Protein AF-A0A7C5KX24-F1 (afdb_monomer_lite)

Structure (mmCIF, N/CA/C/O backbone):
data_AF-A0A7C5KX24-F1
#
_entry.id   AF-A0A7C5KX24-F1
#
loop_
_atom_site.group_PDB
_atom_site.id
_atom_site.type_symbol
_atom_site.label_atom_id
_atom_site.label_alt_id
_atom_site.label_comp_id
_atom_site.label_asym_id
_atom_site.label_entity_id
_atom_site.label_seq_id
_atom_site.pdbx_PDB_ins_code
_atom_site.Cartn_x
_atom_site.Cartn_y
_atom_site.Cartn_z
_atom_site.occupancy
_atom_site.B_iso_or_equiv
_atom_site.auth_seq_id
_atom_site.auth_comp_id
_atom_site.auth_asym_id
_atom_site.auth_atom_id
_atom_site.pdbx_PDB_model_num
ATOM 1 N N . MET A 1 1 ? -49.331 43.066 -35.212 1.00 36.34 1 MET A N 1
ATOM 2 C CA . MET A 1 1 ? -49.866 41.913 -35.988 1.00 36.34 1 MET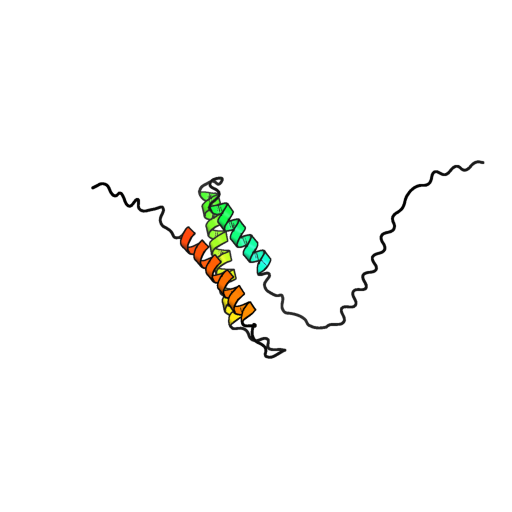 A CA 1
ATOM 3 C C . MET A 1 1 ? -48.668 41.055 -36.396 1.00 36.34 1 MET A C 1
ATOM 5 O O . MET A 1 1 ? -47.734 41.655 -36.886 1.00 36.34 1 MET A O 1
ATOM 9 N N . LYS A 1 2 ? -48.515 39.739 -36.209 1.00 38.88 2 LYS A N 1
ATOM 10 C CA . LYS A 1 2 ? -49.283 38.615 -35.643 1.00 38.88 2 LYS A CA 1
ATOM 11 C C . LYS A 1 2 ? -48.270 37.678 -34.944 1.00 38.88 2 LYS A C 1
ATOM 13 O O . LYS A 1 2 ? -47.120 37.598 -35.355 1.00 38.88 2 LYS A O 1
ATOM 18 N N . LYS A 1 3 ? -48.732 36.976 -33.907 1.00 41.97 3 LYS A N 1
ATOM 19 C CA . LYS A 1 3 ? -48.036 35.903 -33.174 1.00 41.97 3 LYS A CA 1
ATOM 20 C C . LYS A 1 3 ? -47.872 34.651 -34.051 1.00 41.97 3 LYS A C 1
ATOM 22 O O . LYS A 1 3 ? -48.775 34.374 -34.834 1.00 41.97 3 LYS A O 1
ATOM 27 N N . SER A 1 4 ? -46.849 33.829 -33.798 1.00 42.84 4 SER A N 1
ATOM 28 C CA . SER A 1 4 ? -47.039 32.370 -33.754 1.00 42.84 4 SER A CA 1
ATOM 29 C C . SER A 1 4 ? -45.912 31.662 -32.997 1.00 42.84 4 SER A C 1
ATOM 31 O O . SER A 1 4 ? -44.734 31.902 -33.235 1.00 42.84 4 SER A O 1
ATOM 33 N N . TYR A 1 5 ? -46.322 30.806 -32.065 1.00 49.34 5 TYR A N 1
ATOM 34 C CA . TYR A 1 5 ? -45.512 30.021 -31.140 1.00 49.34 5 TYR A CA 1
ATOM 35 C C . TYR A 1 5 ? -45.365 28.597 -31.687 1.00 49.34 5 TYR A C 1
ATOM 37 O O . TYR A 1 5 ? -46.343 28.039 -32.188 1.00 49.34 5 TYR A O 1
ATOM 45 N N . LYS A 1 6 ? -44.215 27.950 -31.474 1.00 49.16 6 LYS A N 1
ATOM 46 C CA . LYS A 1 6 ? -44.158 26.485 -31.392 1.00 49.16 6 LYS A CA 1
ATOM 47 C C . LYS A 1 6 ? -43.533 26.050 -30.069 1.00 49.16 6 LYS A C 1
ATOM 49 O O . LYS A 1 6 ? -42.458 26.492 -29.687 1.00 49.16 6 LYS A O 1
ATOM 54 N N . LYS A 1 7 ? -44.331 25.239 -29.373 1.00 45.28 7 LYS A N 1
ATOM 55 C CA . LYS A 1 7 ? -44.113 24.539 -28.106 1.00 45.28 7 LYS A CA 1
ATOM 56 C C . LYS A 1 7 ? -43.209 23.313 -28.300 1.00 45.28 7 LYS A C 1
ATOM 58 O O . LYS A 1 7 ? -43.093 22.838 -29.425 1.00 45.28 7 LYS A O 1
ATOM 63 N N . GLN A 1 8 ? -42.822 22.746 -27.149 1.00 50.38 8 GLN A N 1
ATOM 64 C CA . GLN A 1 8 ? -42.275 21.405 -26.849 1.00 50.38 8 GLN A CA 1
ATOM 65 C C . GLN A 1 8 ? -40.775 21.462 -26.508 1.00 50.38 8 GLN A C 1
ATOM 67 O O . GLN A 1 8 ? -40.016 22.069 -27.242 1.00 50.38 8 GLN A O 1
ATOM 72 N N . LEU A 1 9 ? -40.268 20.901 -25.408 1.00 43.81 9 LEU A N 1
ATOM 73 C CA . LEU A 1 9 ? -40.827 19.974 -24.422 1.00 43.81 9 LEU A CA 1
ATOM 74 C C . LEU A 1 9 ? -39.985 20.058 -23.123 1.00 43.81 9 LEU A C 1
ATOM 76 O O . LEU A 1 9 ? -38.839 20.494 -23.152 1.00 43.81 9 LEU A O 1
ATOM 80 N N . LEU A 1 10 ? -40.592 19.630 -22.015 1.00 47.38 10 LEU A N 1
ATOM 81 C CA . LEU A 1 10 ? -40.065 19.384 -20.664 1.00 47.38 10 LEU A CA 1
ATOM 82 C C . LEU A 1 10 ? -38.597 18.892 -20.613 1.00 47.38 10 LEU A C 1
ATOM 84 O O . LEU A 1 10 ? -38.188 18.066 -21.418 1.00 47.38 10 LEU A O 1
ATOM 88 N N . SER A 1 11 ? -37.771 19.273 -19.634 1.00 47.28 11 SER A N 1
ATOM 89 C CA . SER A 1 11 ? -37.937 18.828 -18.243 1.00 47.28 11 SER A CA 1
ATOM 90 C C . SER A 1 11 ? -37.249 19.756 -17.242 1.00 47.28 11 SER A C 1
ATOM 92 O O . SER A 1 11 ? -36.044 19.985 -17.302 1.00 47.28 11 SER A O 1
ATOM 94 N N . ALA A 1 12 ? -38.036 20.241 -16.284 1.00 48.31 12 ALA A N 1
ATOM 95 C CA . ALA A 1 12 ? -37.546 20.740 -15.014 1.00 48.31 12 ALA A CA 1
ATOM 96 C C . ALA A 1 12 ? -37.096 19.538 -14.173 1.00 48.31 12 ALA A C 1
ATOM 98 O O . ALA A 1 12 ? -37.924 18.703 -13.812 1.00 48.31 12 ALA A O 1
ATOM 99 N N . LEU A 1 13 ? -35.805 19.454 -13.857 1.00 41.78 13 LEU A N 1
ATOM 100 C CA . LEU A 1 13 ? -35.331 18.608 -12.769 1.00 41.78 13 LEU A CA 1
ATOM 101 C C . LEU A 1 13 ? -35.080 19.513 -11.563 1.00 41.78 13 LEU A C 1
ATOM 103 O O . LEU A 1 13 ? -34.029 20.131 -11.415 1.00 41.78 13 LEU A O 1
ATOM 107 N N . VAL A 1 14 ? -36.111 19.623 -10.733 1.00 52.75 14 VAL A N 1
ATOM 108 C CA . VAL A 1 14 ? -35.993 20.071 -9.351 1.00 52.75 14 VAL A CA 1
ATOM 109 C C . VAL A 1 14 ? -35.250 18.969 -8.602 1.00 52.75 14 VAL A C 1
ATOM 111 O O . VAL A 1 14 ? -35.772 17.869 -8.450 1.00 52.75 14 VAL A O 1
ATOM 114 N N . LEU A 1 15 ? -34.047 19.262 -8.120 1.00 45.88 15 LEU A N 1
ATOM 115 C CA . LEU A 1 15 ? -33.481 18.560 -6.974 1.00 45.88 15 LEU A CA 1
ATOM 116 C C . LEU A 1 15 ? -33.088 19.601 -5.937 1.00 45.88 15 LEU A C 1
ATOM 118 O O . LEU A 1 15 ? -31.961 20.079 -5.851 1.00 45.88 15 LEU A O 1
ATOM 122 N N . SER A 1 16 ? -34.103 19.951 -5.156 1.00 47.53 16 SER A N 1
ATOM 123 C CA . SER A 1 16 ? -33.970 20.401 -3.785 1.00 47.53 16 SER A CA 1
ATOM 124 C C . SER A 1 16 ? -33.062 19.424 -3.034 1.00 47.53 16 SER A C 1
ATOM 126 O O . SER A 1 16 ? -33.474 18.321 -2.689 1.00 47.53 16 SER A O 1
ATOM 128 N N . GLY A 1 17 ? -31.819 19.826 -2.803 1.00 41.56 17 GLY A N 1
ATOM 129 C CA . GLY A 1 17 ? -30.909 19.187 -1.863 1.00 41.56 17 GLY A CA 1
ATOM 130 C C . GLY A 1 17 ? -30.625 20.168 -0.742 1.00 41.56 17 GLY A C 1
ATOM 131 O O . GLY A 1 17 ? -29.660 20.921 -0.800 1.00 41.56 17 GLY A O 1
ATOM 132 N N . VAL A 1 18 ? -31.510 20.202 0.250 1.00 48.00 18 VAL A N 1
ATOM 133 C CA . VAL A 1 18 ? -31.279 20.883 1.523 1.00 48.00 18 VAL A CA 1
ATOM 134 C C . VAL A 1 18 ? -30.097 20.187 2.201 1.00 48.00 18 VAL A C 1
ATOM 136 O O . VAL A 1 18 ? -30.249 19.102 2.753 1.00 48.00 18 VAL A O 1
ATOM 139 N N . ILE A 1 19 ? -28.910 20.788 2.139 1.00 48.56 19 ILE A N 1
ATOM 140 C CA . ILE A 1 19 ? -27.762 20.368 2.949 1.00 48.56 19 ILE A CA 1
ATOM 141 C C . ILE A 1 19 ? -27.848 21.147 4.263 1.00 48.56 19 ILE A C 1
ATOM 143 O O . ILE A 1 19 ? -27.184 22.163 4.449 1.00 48.56 19 ILE A O 1
ATOM 147 N N . ILE A 1 20 ? -28.706 20.690 5.177 1.00 48.81 20 ILE A N 1
ATOM 148 C CA . ILE A 1 20 ? -28.553 21.024 6.596 1.00 48.81 20 ILE A CA 1
ATOM 149 C C . ILE A 1 20 ? -27.585 19.983 7.154 1.00 48.81 20 ILE A C 1
ATOM 151 O O . ILE A 1 20 ? -27.991 18.933 7.638 1.00 48.81 20 ILE A O 1
ATOM 155 N N . PHE A 1 21 ? -26.287 20.262 7.045 1.00 44.00 21 PHE A N 1
ATOM 156 C CA . PHE A 1 21 ? -25.282 19.615 7.884 1.00 44.00 21 PHE A CA 1
ATOM 157 C C . PHE A 1 21 ? -25.075 20.493 9.118 1.00 44.00 21 PHE A C 1
ATOM 159 O O . PHE A 1 21 ? -24.115 21.248 9.237 1.00 44.00 21 PHE A O 1
ATOM 166 N N . SER A 1 22 ? -26.031 20.420 10.043 1.00 47.38 22 SER A N 1
ATOM 167 C CA . SER A 1 22 ? -25.790 20.768 11.439 1.00 47.38 22 SER A CA 1
ATOM 168 C C . SER A 1 22 ? -25.053 19.595 12.078 1.00 47.38 22 SER A C 1
ATOM 170 O O . SER A 1 22 ? -25.662 18.606 12.479 1.00 47.38 22 SER A O 1
ATOM 172 N N . GLY A 1 23 ? -23.730 19.692 12.112 1.00 38.69 23 GLY A N 1
ATOM 173 C CA . GLY A 1 23 ? -22.859 18.684 12.696 1.00 38.69 23 GLY A CA 1
ATOM 174 C C . GLY A 1 23 ? -21.428 19.184 12.693 1.00 38.69 23 GLY A C 1
ATOM 175 O O . GLY A 1 23 ? -20.631 18.786 11.852 1.00 38.69 23 GLY A O 1
ATOM 176 N N . ASN A 1 24 ? -21.128 20.100 13.615 1.00 42.69 24 ASN A N 1
ATOM 177 C CA . ASN A 1 24 ? -19.767 20.504 13.945 1.00 42.69 24 ASN A CA 1
ATOM 178 C C . ASN A 1 24 ? -19.012 19.296 14.512 1.00 42.69 24 ASN A C 1
ATOM 180 O O . ASN A 1 24 ? -18.965 19.085 15.718 1.00 42.69 24 ASN A O 1
ATOM 184 N N . GLY A 1 25 ? -18.415 18.517 13.624 1.00 35.28 25 GLY A N 1
ATOM 185 C CA . GLY A 1 25 ? -17.302 17.639 13.921 1.00 35.28 25 GLY A CA 1
ATOM 186 C C . GLY A 1 25 ? -16.274 17.905 12.844 1.00 35.28 25 GLY A C 1
ATOM 187 O O . GLY A 1 25 ? -16.438 17.457 11.713 1.00 35.28 25 GLY A O 1
ATOM 188 N N . PHE A 1 26 ? -15.240 18.683 13.161 1.00 36.62 26 PHE A N 1
ATOM 189 C CA . PHE A 1 26 ? -14.039 18.728 12.337 1.00 36.62 26 PHE A CA 1
ATOM 190 C C . PHE A 1 26 ? -13.401 17.338 12.406 1.00 36.62 26 PHE A C 1
ATOM 192 O O . PHE A 1 26 ? -12.531 17.082 13.232 1.00 36.62 26 PHE A O 1
ATOM 199 N N . ALA A 1 27 ? -13.892 16.413 11.579 1.00 42.25 27 ALA A N 1
ATOM 200 C CA . ALA A 1 27 ? -13.226 15.154 11.333 1.00 42.25 27 ALA A CA 1
ATOM 201 C C . ALA A 1 27 ? -11.854 15.504 10.756 1.00 42.25 27 ALA A C 1
ATOM 203 O O . ALA A 1 27 ? -11.758 16.213 9.748 1.00 42.25 27 ALA A O 1
ATOM 204 N N . ALA A 1 28 ? -10.792 15.059 11.428 1.00 49.09 28 ALA A N 1
ATOM 205 C CA . ALA A 1 28 ? -9.447 15.112 10.875 1.00 49.09 28 ALA A CA 1
ATOM 206 C C . ALA A 1 28 ? -9.497 14.576 9.433 1.00 49.09 28 ALA A C 1
ATOM 208 O O . ALA A 1 28 ? -10.239 13.621 9.190 1.00 49.09 28 ALA A O 1
ATOM 209 N N . PRO A 1 29 ? -8.770 15.174 8.468 1.00 51.56 29 PRO A N 1
ATOM 210 C CA . PRO A 1 29 ? -8.813 14.717 7.087 1.00 51.56 29 PRO A CA 1
ATOM 211 C C . PRO A 1 29 ? -8.403 13.245 7.060 1.00 51.56 29 PRO A C 1
ATOM 213 O O . PRO A 1 29 ? -7.230 12.913 7.232 1.00 51.56 29 PRO A O 1
ATOM 216 N N . SER A 1 30 ? -9.387 12.357 6.908 1.00 63.12 30 SER A N 1
ATOM 217 C CA . SER A 1 30 ? -9.156 10.924 6.847 1.00 63.12 30 SER A CA 1
ATOM 218 C C . SER A 1 30 ? -8.217 10.683 5.676 1.00 63.12 30 SER A C 1
ATOM 220 O O . SER A 1 30 ? -8.512 11.116 4.558 1.00 63.12 30 SER A O 1
ATOM 222 N N . PHE A 1 31 ? -7.079 10.035 5.926 1.00 69.25 31 PHE A N 1
ATOM 223 C CA . PHE A 1 31 ? -6.148 9.665 4.868 1.00 69.25 31 PHE A CA 1
ATOM 224 C C . PHE A 1 31 ? -6.927 8.999 3.715 1.00 69.25 31 PHE A C 1
ATOM 226 O O . PHE A 1 31 ? -7.694 8.071 3.987 1.00 69.25 31 PHE A O 1
ATOM 233 N N . PRO A 1 32 ? -6.784 9.451 2.451 1.00 82.38 32 PRO A N 1
ATOM 234 C CA . PRO A 1 32 ? -7.605 8.980 1.334 1.00 82.38 32 PRO A CA 1
ATOM 235 C C . PRO A 1 32 ? -7.156 7.583 0.868 1.00 82.38 32 PRO A C 1
ATOM 237 O O . PRO A 1 32 ? -6.611 7.410 -0.225 1.00 82.38 32 PRO A O 1
ATOM 240 N N . MET A 1 33 ? -7.373 6.586 1.728 1.00 83.50 33 MET A N 1
ATOM 241 C CA . MET A 1 33 ? -6.843 5.224 1.634 1.00 83.50 33 MET A CA 1
ATOM 242 C C . MET A 1 33 ? -7.188 4.560 0.302 1.00 83.50 33 MET A C 1
ATOM 244 O O . MET A 1 33 ? -6.306 4.053 -0.381 1.00 83.50 33 MET A O 1
ATOM 248 N N . GLU A 1 34 ? -8.453 4.622 -0.112 1.00 85.69 34 GLU A N 1
ATOM 249 C CA . GLU A 1 34 ? -8.927 3.987 -1.347 1.00 85.69 34 GLU A CA 1
ATOM 250 C C . GLU A 1 34 ? -8.285 4.593 -2.601 1.00 85.69 34 GLU A C 1
ATOM 252 O O . GLU A 1 34 ? -7.848 3.876 -3.503 1.00 85.69 34 GLU A O 1
ATOM 257 N N . ALA A 1 35 ? -8.176 5.924 -2.652 1.00 87.00 35 ALA A N 1
ATOM 258 C CA . ALA A 1 35 ? -7.553 6.612 -3.777 1.00 87.00 35 ALA A CA 1
ATOM 259 C C . ALA A 1 35 ? -6.062 6.263 -3.879 1.00 87.00 35 ALA A C 1
ATOM 261 O O . ALA A 1 35 ? -5.559 5.995 -4.972 1.00 87.00 35 ALA A O 1
ATOM 262 N N . LYS A 1 36 ? -5.369 6.218 -2.736 1.00 88.56 36 LYS A N 1
ATOM 263 C CA . LYS A 1 36 ? -3.952 5.849 -2.641 1.00 88.56 36 LYS A CA 1
ATOM 264 C C . LYS A 1 36 ? -3.713 4.381 -2.988 1.00 88.56 36 LYS A C 1
ATOM 266 O O . LYS A 1 36 ? -2.775 4.088 -3.724 1.00 88.56 36 LYS A O 1
ATOM 271 N N . LEU A 1 37 ? -4.590 3.476 -2.554 1.00 91.00 37 LEU A N 1
ATOM 272 C CA . LEU A 1 37 ? -4.543 2.061 -2.922 1.00 91.00 37 LEU A CA 1
ATOM 273 C C . LEU A 1 37 ? -4.690 1.884 -4.438 1.00 91.00 37 LEU A C 1
ATOM 275 O O . LEU A 1 37 ? -3.879 1.211 -5.069 1.00 91.00 37 LEU A O 1
ATOM 279 N N . LYS A 1 38 ? -5.654 2.576 -5.055 1.00 92.75 38 LYS A N 1
ATOM 280 C CA . LYS A 1 38 ? -5.840 2.546 -6.511 1.00 92.75 38 LYS A CA 1
ATOM 281 C C . LYS A 1 38 ? -4.624 3.096 -7.262 1.00 92.75 38 LYS A C 1
ATOM 283 O O . LYS A 1 38 ? -4.227 2.532 -8.279 1.00 92.75 38 LYS A O 1
ATOM 288 N N . GLN A 1 39 ? -4.021 4.182 -6.776 1.00 90.50 39 GLN A N 1
ATOM 289 C CA . GLN A 1 39 ? -2.770 4.713 -7.333 1.00 90.50 39 GLN A CA 1
ATOM 290 C C . GLN A 1 39 ? -1.635 3.689 -7.235 1.00 90.50 39 GLN A C 1
ATOM 292 O O . GLN A 1 39 ? -0.926 3.480 -8.218 1.00 90.50 39 GLN A O 1
ATOM 297 N N . CYS A 1 40 ? -1.516 3.010 -6.093 1.00 93.44 40 CYS A N 1
ATOM 298 C CA . CYS A 1 40 ? -0.517 1.975 -5.848 1.00 93.44 40 CYS A CA 1
ATOM 299 C C . CYS A 1 40 ? -0.652 0.829 -6.860 1.00 93.44 40 CYS A C 1
ATOM 301 O O . CYS A 1 40 ? 0.305 0.493 -7.556 1.00 93.44 40 CYS A O 1
ATOM 303 N N . GLU A 1 41 ? -1.862 0.293 -7.031 1.00 92.69 41 GLU A N 1
ATOM 304 C CA . GLU A 1 41 ? -2.129 -0.771 -8.003 1.00 92.69 41 GLU A CA 1
ATOM 305 C C . GLU A 1 41 ? -1.863 -0.344 -9.450 1.00 92.69 41 GLU A C 1
ATOM 307 O O . GLU A 1 41 ? -1.382 -1.138 -10.261 1.00 92.69 41 GLU A O 1
ATOM 312 N N . MET A 1 42 ? -2.190 0.902 -9.805 1.00 92.75 42 MET A N 1
ATOM 313 C CA . MET A 1 42 ? -1.912 1.427 -11.142 1.00 92.75 42 MET A CA 1
ATOM 314 C C . MET A 1 42 ? -0.411 1.563 -11.389 1.00 92.75 42 MET A C 1
ATOM 316 O O . MET A 1 42 ? 0.046 1.177 -12.463 1.00 92.75 42 MET A O 1
ATOM 320 N N . ALA A 1 43 ? 0.351 2.070 -10.416 1.00 90.75 43 ALA A N 1
ATOM 321 C CA . ALA A 1 43 ? 1.805 2.169 -10.507 1.00 90.75 43 ALA A CA 1
ATOM 322 C C . ALA A 1 43 ? 2.443 0.778 -10.668 1.00 90.75 43 ALA A C 1
ATOM 324 O O . ALA A 1 43 ? 3.244 0.577 -11.583 1.00 90.75 43 ALA A O 1
ATOM 325 N N . PHE A 1 44 ? 1.989 -0.206 -9.883 1.00 91.88 44 PHE A N 1
ATOM 326 C CA . PHE A 1 44 ? 2.415 -1.601 -10.000 1.00 91.88 44 PHE A CA 1
ATOM 327 C C . PHE A 1 44 ? 2.118 -2.185 -11.389 1.00 91.88 44 PHE A C 1
ATOM 329 O O . PHE A 1 44 ? 3.015 -2.683 -12.070 1.00 91.88 44 PHE A O 1
ATOM 336 N N . LYS A 1 45 ? 0.869 -2.080 -11.864 1.00 92.56 45 LYS A N 1
ATOM 337 C CA . LYS A 1 45 ? 0.471 -2.566 -13.199 1.00 92.56 45 LYS A CA 1
ATOM 338 C C . LYS A 1 45 ? 1.257 -1.875 -14.309 1.00 92.56 45 LYS A C 1
ATOM 340 O O . LYS A 1 45 ? 1.634 -2.511 -15.288 1.00 92.56 45 LYS A O 1
ATOM 345 N N . LYS A 1 46 ? 1.515 -0.575 -14.159 1.00 89.25 46 LYS A N 1
ATOM 346 C CA . LYS A 1 46 ? 2.285 0.224 -15.111 1.00 89.25 46 LYS A CA 1
ATOM 347 C C . LYS A 1 46 ? 3.731 -0.276 -15.195 1.00 89.25 46 LYS A C 1
ATOM 349 O O . LYS A 1 46 ? 4.198 -0.540 -16.304 1.00 89.25 46 LYS A O 1
ATOM 354 N N . ALA A 1 47 ? 4.383 -0.495 -14.052 1.00 87.06 47 ALA A N 1
ATOM 355 C CA . ALA A 1 47 ? 5.734 -1.053 -13.955 1.00 87.06 47 ALA A CA 1
ATOM 356 C C . ALA A 1 47 ? 5.877 -2.449 -14.592 1.00 87.06 47 ALA A C 1
ATOM 358 O O . ALA A 1 47 ? 6.928 -2.757 -15.151 1.00 87.06 47 ALA A O 1
ATOM 359 N N . HIS A 1 48 ? 4.818 -3.263 -14.554 1.00 87.31 48 HIS A N 1
ATOM 360 C CA . HIS A 1 48 ? 4.803 -4.639 -15.070 1.00 87.31 48 HIS A CA 1
ATOM 361 C C . HIS A 1 48 ? 4.086 -4.790 -16.422 1.00 87.31 48 HIS A C 1
ATOM 363 O O . HIS A 1 48 ? 3.846 -5.900 -16.883 1.00 87.31 48 HIS A O 1
ATOM 369 N N . SER A 1 49 ? 3.739 -3.685 -17.087 1.00 88.56 49 SER A N 1
ATOM 370 C CA . SER A 1 49 ? 2.926 -3.722 -18.312 1.00 88.56 49 SER A CA 1
ATOM 371 C C . SER A 1 49 ? 3.657 -4.253 -19.551 1.00 88.56 49 SER A C 1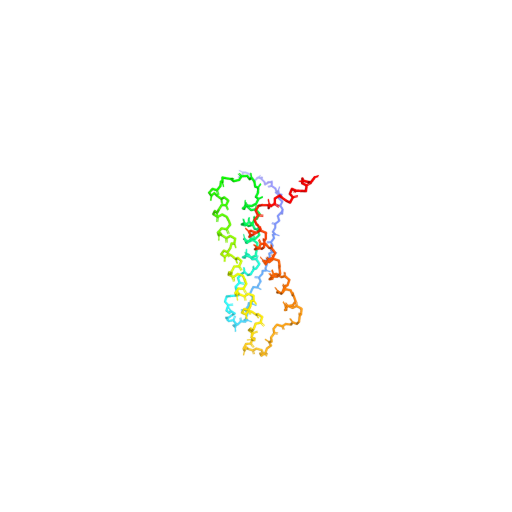
ATOM 373 O O . SER A 1 49 ? 3.003 -4.549 -20.549 1.00 88.56 49 SER A O 1
ATOM 375 N N . GLY A 1 50 ? 4.995 -4.292 -19.534 1.00 86.00 50 GLY A N 1
ATOM 376 C CA . GLY A 1 50 ? 5.827 -4.624 -20.700 1.00 86.00 50 GLY A CA 1
ATOM 377 C 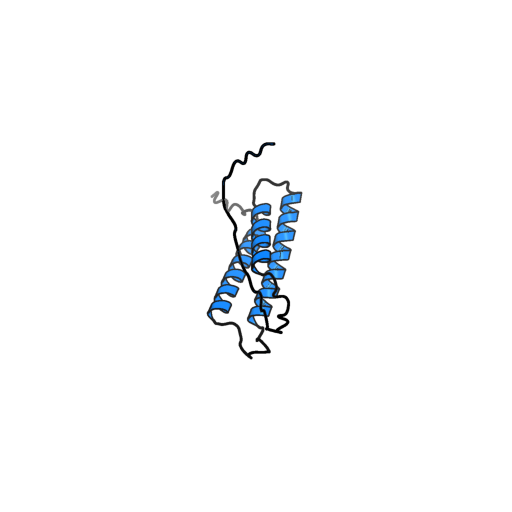C . GLY A 1 50 ? 5.781 -3.589 -21.836 1.00 86.00 50 GLY A C 1
ATOM 378 O O . GLY A 1 50 ? 6.389 -3.799 -22.878 1.00 86.00 50 GLY A O 1
ATOM 379 N N . LYS A 1 51 ? 5.062 -2.472 -21.652 1.00 86.31 51 LYS A N 1
ATOM 380 C CA . LYS A 1 51 ? 4.825 -1.441 -22.681 1.00 86.31 51 LYS A CA 1
ATOM 381 C C . LYS A 1 51 ? 5.682 -0.185 -22.509 1.00 86.31 51 LYS A C 1
ATOM 383 O O . LYS A 1 51 ? 5.567 0.738 -23.307 1.00 86.31 51 LYS A O 1
ATOM 388 N N . LEU A 1 52 ? 6.477 -0.122 -21.446 1.00 86.94 52 LEU A N 1
ATOM 389 C CA . LEU A 1 52 ? 7.266 1.047 -21.070 1.00 86.94 52 LEU A CA 1
ATOM 390 C C . LEU A 1 52 ? 8.739 0.858 -21.394 1.00 86.94 52 LEU A C 1
ATOM 392 O O . LEU A 1 52 ? 9.250 -0.261 -21.390 1.00 86.94 52 LEU A O 1
ATOM 396 N N . THR A 1 53 ? 9.438 1.975 -21.573 1.00 90.69 53 THR A N 1
ATOM 397 C CA . THR A 1 53 ? 10.901 1.965 -21.536 1.00 90.69 53 THR A CA 1
ATOM 398 C C . THR A 1 53 ? 11.403 1.533 -20.155 1.00 90.69 53 THR A C 1
ATOM 400 O O . THR A 1 53 ? 10.707 1.668 -19.143 1.00 90.69 53 THR A O 1
ATOM 403 N N . VAL A 1 54 ? 12.651 1.060 -20.086 1.00 83.62 54 VAL A N 1
ATOM 404 C CA . VAL A 1 54 ? 13.288 0.650 -18.820 1.00 83.62 54 VAL A CA 1
ATOM 405 C C . VAL A 1 54 ? 13.248 1.777 -17.778 1.00 83.62 54 VAL A C 1
ATOM 407 O O . VAL A 1 54 ? 12.939 1.531 -16.614 1.00 83.62 54 VAL A O 1
ATOM 410 N N . ALA A 1 55 ? 13.494 3.024 -18.195 1.00 88.19 55 ALA A N 1
ATOM 411 C CA . ALA A 1 55 ? 13.475 4.187 -17.309 1.00 88.19 55 ALA A CA 1
ATOM 412 C C . ALA A 1 55 ? 12.067 4.501 -16.768 1.00 88.19 55 ALA A C 1
ATOM 414 O O . ALA A 1 55 ? 11.903 4.807 -15.586 1.00 88.19 55 ALA A O 1
ATOM 415 N N . GLU A 1 56 ? 11.034 4.399 -17.605 1.00 87.88 56 GLU A N 1
ATOM 416 C CA . GLU A 1 56 ? 9.645 4.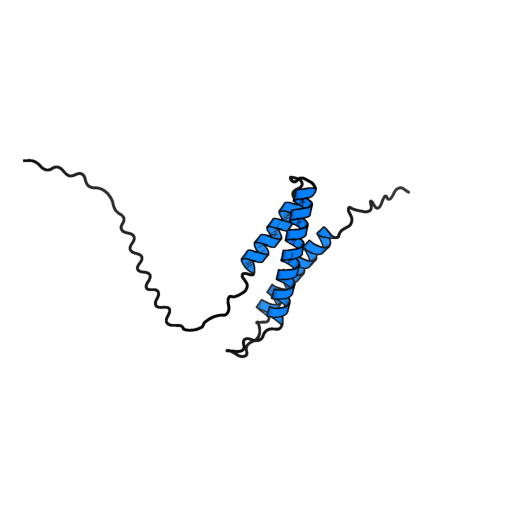621 -17.188 1.00 87.88 56 GLU A CA 1
ATOM 417 C C . GLU A 1 56 ? 9.131 3.510 -16.271 1.00 87.88 56 GLU A C 1
ATOM 419 O O . GLU A 1 56 ? 8.430 3.799 -15.299 1.00 87.88 56 GLU A O 1
ATOM 424 N N . ALA A 1 57 ? 9.503 2.257 -16.543 1.00 84.12 57 ALA A N 1
ATOM 425 C CA . ALA A 1 57 ? 9.198 1.131 -15.670 1.00 84.12 57 ALA A CA 1
ATOM 426 C C . ALA A 1 57 ? 9.883 1.294 -14.304 1.00 84.12 57 ALA A C 1
ATOM 428 O O . ALA A 1 57 ? 9.231 1.143 -13.274 1.00 84.12 57 ALA A O 1
ATOM 429 N N . ALA A 1 58 ? 11.160 1.692 -14.279 1.00 87.31 58 ALA A N 1
ATOM 430 C CA . ALA A 1 58 ? 11.883 1.976 -13.040 1.00 87.31 58 ALA A CA 1
ATOM 431 C C . ALA A 1 58 ? 11.229 3.113 -12.235 1.00 87.31 58 ALA A C 1
ATOM 433 O O . ALA A 1 58 ? 11.041 2.987 -11.025 1.00 87.31 58 ALA A O 1
ATOM 434 N N . LYS A 1 59 ? 10.805 4.197 -12.899 1.00 90.44 59 LYS A N 1
ATOM 435 C CA . LYS A 1 59 ? 10.070 5.292 -12.249 1.00 90.44 59 LYS A CA 1
ATOM 436 C C . LYS A 1 59 ? 8.738 4.818 -11.657 1.00 90.44 59 LYS A C 1
ATOM 438 O O . LYS A 1 59 ? 8.410 5.201 -10.537 1.00 90.44 59 LYS A O 1
ATOM 443 N N . ALA A 1 60 ? 7.996 3.979 -12.381 1.00 88.19 60 ALA A N 1
ATOM 444 C CA . ALA A 1 60 ? 6.736 3.413 -11.902 1.00 88.19 60 ALA A CA 1
ATOM 445 C C . ALA A 1 60 ? 6.933 2.482 -10.690 1.00 88.19 60 ALA A C 1
ATOM 447 O O . ALA A 1 60 ? 6.129 2.538 -9.763 1.00 88.19 60 ALA A O 1
ATOM 448 N N . ARG A 1 61 ? 8.022 1.696 -10.645 1.00 88.56 61 ARG A N 1
ATOM 449 C CA . ARG A 1 61 ? 8.392 0.888 -9.465 1.00 88.56 61 ARG A CA 1
ATOM 450 C C . ARG A 1 61 ? 8.693 1.762 -8.252 1.00 88.56 61 ARG A C 1
ATOM 452 O O . ARG A 1 61 ? 8.142 1.542 -7.185 1.00 88.56 61 ARG A O 1
ATOM 459 N N . ILE A 1 62 ? 9.497 2.815 -8.417 1.00 91.81 62 ILE A N 1
ATOM 460 C CA . ILE A 1 62 ? 9.796 3.758 -7.322 1.00 91.81 62 ILE A CA 1
ATOM 461 C C . ILE A 1 62 ? 8.509 4.395 -6.776 1.00 91.81 62 ILE A C 1
ATOM 463 O O . ILE A 1 62 ? 8.340 4.518 -5.562 1.00 91.81 62 ILE A O 1
ATOM 467 N N . GLU A 1 63 ? 7.592 4.794 -7.660 1.00 93.25 63 GLU A N 1
ATOM 468 C CA . GLU A 1 63 ? 6.288 5.335 -7.267 1.00 93.25 63 GLU A CA 1
ATOM 469 C C . GLU A 1 63 ? 5.446 4.301 -6.507 1.00 93.25 63 GLU A C 1
ATOM 471 O O . GLU A 1 63 ? 4.905 4.619 -5.447 1.00 93.25 63 GLU A O 1
ATOM 476 N N . HIS A 1 64 ? 5.388 3.060 -6.997 1.00 92.62 64 HIS A N 1
ATOM 477 C CA . HIS A 1 64 ? 4.716 1.959 -6.316 1.00 92.62 64 HIS A CA 1
ATOM 478 C C . HIS A 1 64 ? 5.311 1.707 -4.920 1.00 92.62 64 HIS A C 1
ATOM 480 O O . HIS A 1 64 ? 4.570 1.734 -3.942 1.00 92.62 64 HIS A O 1
ATOM 486 N N . MET A 1 65 ? 6.636 1.584 -4.790 1.00 93.38 65 MET A N 1
ATOM 487 C CA . MET A 1 65 ? 7.322 1.397 -3.502 1.00 93.38 65 MET A CA 1
ATOM 488 C C . MET A 1 65 ? 7.014 2.510 -2.499 1.00 93.38 65 MET A C 1
ATOM 490 O O . MET A 1 65 ? 6.756 2.248 -1.321 1.00 93.38 65 MET A O 1
ATOM 494 N N . LYS A 1 66 ? 6.998 3.765 -2.963 1.00 94.31 66 LYS A N 1
ATOM 495 C CA . LYS A 1 66 ? 6.635 4.914 -2.128 1.00 94.31 66 LYS A CA 1
ATOM 496 C C . LYS A 1 66 ? 5.200 4.793 -1.609 1.00 94.31 66 LYS A C 1
ATOM 498 O O . LYS A 1 66 ? 4.969 5.015 -0.422 1.00 94.31 66 LYS A O 1
ATOM 503 N N . LEU A 1 67 ? 4.257 4.443 -2.485 1.00 94.44 67 LEU A N 1
ATOM 504 C CA . LEU A 1 67 ? 2.844 4.295 -2.132 1.00 94.44 67 LEU A CA 1
ATOM 505 C C . LEU A 1 67 ? 2.610 3.108 -1.196 1.00 94.44 67 LEU A C 1
ATOM 507 O O . LEU A 1 67 ? 1.855 3.252 -0.239 1.00 94.44 67 LEU A O 1
ATOM 511 N N . VAL A 1 68 ? 3.285 1.975 -1.411 1.00 94.25 68 VAL A N 1
ATOM 512 C CA . VAL A 1 68 ? 3.198 0.819 -0.509 1.00 94.25 68 VAL A CA 1
ATOM 513 C C . VAL A 1 68 ? 3.645 1.198 0.898 1.00 94.25 68 VAL A C 1
ATOM 515 O O . VAL A 1 68 ? 2.919 0.935 1.854 1.00 94.25 68 VAL A O 1
ATOM 518 N N . LYS A 1 69 ? 4.806 1.850 1.036 1.00 93.50 69 LYS A N 1
ATOM 519 C CA . LYS A 1 69 ? 5.303 2.292 2.344 1.00 93.50 69 LYS A CA 1
ATOM 520 C C . LYS A 1 69 ? 4.304 3.226 3.033 1.00 93.50 69 LYS A C 1
ATOM 522 O O . LYS A 1 69 ? 3.947 2.987 4.182 1.00 93.50 69 LYS A O 1
ATOM 527 N N . GLU A 1 70 ? 3.823 4.244 2.317 1.00 93.38 70 GLU A N 1
ATOM 528 C CA . GLU A 1 70 ? 2.840 5.204 2.835 1.00 93.38 70 GLU A CA 1
ATOM 529 C C . GLU A 1 70 ? 1.554 4.495 3.297 1.00 93.38 70 GLU A C 1
ATOM 531 O O . GLU A 1 70 ? 1.046 4.770 4.382 1.00 93.38 70 GLU A O 1
ATOM 536 N N . LEU A 1 71 ? 1.040 3.546 2.510 1.00 92.81 71 LEU A N 1
ATOM 537 C CA . LEU A 1 71 ? -0.160 2.778 2.846 1.00 92.81 71 LEU A CA 1
ATOM 538 C C . LEU A 1 71 ? 0.051 1.878 4.068 1.00 92.81 71 LEU A C 1
ATOM 540 O O . LEU A 1 71 ? -0.801 1.863 4.953 1.00 92.81 71 LEU A O 1
ATOM 544 N N . LEU A 1 72 ? 1.174 1.160 4.147 1.00 93.38 72 LEU A N 1
ATOM 545 C CA . LEU A 1 72 ? 1.487 0.284 5.279 1.00 93.38 72 LEU A CA 1
ATOM 546 C C . LEU A 1 72 ? 1.641 1.072 6.584 1.00 93.38 72 LEU A C 1
ATOM 548 O O . LEU A 1 72 ? 1.092 0.659 7.602 1.00 93.38 72 LEU A O 1
ATOM 552 N N . GLU A 1 73 ? 2.327 2.217 6.557 1.00 91.75 73 GLU A N 1
ATOM 553 C CA . GLU A 1 73 ? 2.467 3.095 7.726 1.00 91.75 73 GLU A CA 1
ATOM 554 C C . GLU A 1 73 ? 1.100 3.604 8.207 1.00 91.75 73 GLU A C 1
ATOM 556 O O . GLU A 1 73 ? 0.802 3.543 9.401 1.00 91.75 73 GLU A O 1
ATOM 561 N N . ASN A 1 74 ? 0.236 4.042 7.283 1.00 90.69 74 ASN A N 1
ATOM 562 C CA . ASN A 1 74 ? -1.103 4.526 7.624 1.00 90.69 74 ASN A CA 1
ATOM 563 C C . ASN A 1 74 ? -2.030 3.409 8.121 1.00 90.69 74 ASN A C 1
ATOM 565 O O . ASN A 1 74 ? -2.765 3.622 9.082 1.00 90.69 74 ASN A O 1
ATOM 569 N N . LEU A 1 75 ? -2.000 2.224 7.506 1.00 90.38 75 LEU A N 1
ATOM 570 C CA . LEU A 1 75 ? -2.792 1.070 7.949 1.00 90.38 75 LEU A CA 1
ATOM 571 C C . LEU A 1 75 ? -2.338 0.584 9.325 1.00 90.38 75 LEU A C 1
ATOM 573 O O . LEU A 1 75 ? -3.176 0.327 10.186 1.00 90.38 75 LEU A O 1
ATOM 577 N N . ASN A 1 76 ? -1.026 0.520 9.562 1.00 89.00 76 ASN A N 1
ATOM 578 C CA . ASN A 1 76 ? -0.482 0.137 10.859 1.00 89.00 76 ASN A CA 1
ATOM 579 C C . ASN A 1 76 ? -0.863 1.144 11.949 1.00 89.00 76 ASN A C 1
ATOM 581 O O . ASN A 1 76 ? -1.295 0.743 13.026 1.00 89.00 76 ASN A O 1
ATOM 585 N N . LYS A 1 77 ? -0.770 2.447 11.653 1.00 89.19 77 LYS A N 1
ATOM 586 C CA . LYS A 1 77 ? -1.231 3.493 12.570 1.00 89.19 77 LYS A CA 1
ATOM 587 C C . LYS A 1 77 ? -2.728 3.357 12.855 1.00 89.19 77 LYS A C 1
ATOM 589 O O . LYS A 1 77 ? -3.118 3.291 14.011 1.00 89.19 77 LYS A O 1
ATOM 594 N N . ARG A 1 78 ? -3.557 3.221 11.816 1.00 85.94 78 ARG A N 1
ATOM 595 C CA . ARG A 1 78 ? -5.013 3.075 11.958 1.00 85.94 78 ARG A CA 1
ATOM 596 C C . ARG A 1 78 ? -5.405 1.839 12.776 1.00 85.94 78 ARG A C 1
ATOM 598 O O . ARG A 1 78 ? -6.391 1.891 13.495 1.00 85.94 78 ARG A O 1
ATOM 605 N N . ASN A 1 79 ? -4.646 0.747 12.679 1.00 85.56 79 ASN A N 1
ATOM 606 C CA . ASN A 1 79 ? -4.865 -0.459 13.483 1.00 85.56 79 ASN A CA 1
ATOM 607 C C . ASN A 1 79 ? -4.537 -0.269 14.973 1.00 85.56 79 ASN A C 1
ATOM 609 O O . ASN A 1 79 ? -5.048 -1.024 15.795 1.00 85.56 79 ASN A O 1
ATOM 613 N N . ALA A 1 80 ? -3.673 0.691 15.310 1.00 85.06 80 ALA A N 1
ATOM 614 C CA . ALA A 1 80 ? -3.286 1.011 16.683 1.00 85.06 80 ALA A CA 1
ATOM 615 C C . ALA A 1 80 ? -4.071 2.197 17.271 1.00 85.06 80 ALA A C 1
ATOM 617 O O . ALA A 1 80 ? -4.110 2.355 18.491 1.00 85.06 80 ALA A O 1
ATOM 618 N N . ASP A 1 81 ? -4.666 3.033 16.418 1.00 85.56 81 ASP A N 1
ATOM 619 C CA . ASP A 1 81 ? -5.423 4.207 16.834 1.00 85.56 81 ASP A CA 1
ATOM 620 C C . ASP A 1 81 ? -6.744 3.799 17.514 1.00 85.56 81 ASP A C 1
ATOM 622 O O . ASP A 1 81 ? -7.478 2.914 17.067 1.00 85.56 81 ASP A O 1
ATOM 626 N N . VAL A 1 82 ? -7.052 4.503 18.602 1.00 77.88 82 VAL A N 1
ATOM 627 C CA . VAL A 1 82 ? -8.347 4.477 19.285 1.00 77.88 82 VAL A CA 1
ATOM 628 C C . VAL A 1 82 ? -9.005 5.821 19.020 1.00 77.88 82 VAL A C 1
ATOM 630 O O . VAL A 1 82 ? -8.354 6.862 19.148 1.00 77.88 82 VAL A O 1
ATOM 633 N N . ASP A 1 83 ? -10.281 5.820 18.646 1.00 72.69 83 ASP A N 1
ATOM 634 C CA . ASP A 1 83 ? -11.035 7.057 18.513 1.00 72.69 83 ASP A CA 1
ATOM 635 C C . ASP A 1 83 ? -11.130 7.723 19.891 1.00 72.69 83 ASP A C 1
ATOM 637 O O . ASP A 1 83 ? -11.729 7.201 20.826 1.00 72.69 83 ASP A O 1
ATOM 641 N N . VAL A 1 84 ? -10.500 8.884 20.041 1.00 76.25 84 VAL A N 1
ATOM 642 C CA . VAL A 1 84 ? -10.438 9.610 21.318 1.00 76.25 84 VAL A CA 1
ATOM 643 C C . VAL A 1 84 ? -11.771 10.249 21.720 1.00 76.25 84 VAL A C 1
ATOM 645 O O . VAL A 1 84 ? -11.923 10.655 22.869 1.00 76.25 84 VAL A O 1
ATOM 648 N N . SER A 1 85 ? -12.726 10.359 20.793 1.00 70.88 85 SER A N 1
ATOM 649 C CA . SER A 1 85 ? -14.054 10.925 21.036 1.00 70.88 85 SER A CA 1
ATOM 650 C C . SER A 1 85 ? -15.074 9.874 21.474 1.00 70.88 85 SER A C 1
ATOM 652 O O . SER A 1 85 ? -15.926 10.175 22.309 1.00 70.88 85 SER A O 1
ATOM 654 N N . THR A 1 86 ? -14.967 8.641 20.969 1.00 77.56 86 THR A N 1
ATOM 655 C CA . THR A 1 86 ? -15.859 7.527 21.339 1.00 77.56 86 THR A CA 1
ATOM 656 C C . THR A 1 86 ? -15.205 6.517 22.284 1.00 77.56 86 THR A C 1
ATOM 658 O O . THR A 1 86 ? -15.901 5.748 22.940 1.00 77.56 86 THR A O 1
ATOM 661 N N . GLY A 1 87 ? -13.874 6.517 22.384 1.00 78.69 87 GLY A N 1
ATOM 662 C CA . GLY A 1 87 ? -13.093 5.484 23.067 1.00 78.69 87 GLY A CA 1
ATOM 663 C C . GLY A 1 87 ? -13.048 4.154 22.309 1.00 78.69 87 GLY A C 1
ATOM 664 O O . GLY A 1 87 ? -12.511 3.176 22.829 1.00 78.69 87 GLY A O 1
ATOM 665 N N . GLU A 1 88 ? -13.619 4.090 21.104 1.00 78.00 88 GLU A N 1
ATOM 666 C CA . GLU A 1 88 ? -13.739 2.856 20.337 1.00 78.00 88 GLU A CA 1
ATOM 667 C C . GLU A 1 88 ? -12.515 2.643 19.443 1.00 78.00 88 GLU A C 1
ATOM 669 O O . GLU A 1 88 ? -12.005 3.552 18.788 1.00 78.00 88 GLU A O 1
ATOM 674 N N . SER A 1 89 ? -12.021 1.409 19.419 1.00 85.94 89 SER A N 1
ATOM 675 C CA . SER A 1 89 ? -11.048 0.957 18.424 1.00 85.94 89 SER A CA 1
ATOM 676 C C . SER A 1 89 ? -11.767 0.458 17.171 1.00 85.94 89 SER A C 1
ATOM 678 O O . SER A 1 89 ? -12.983 0.257 17.177 1.00 85.94 89 SER A O 1
ATOM 680 N N . LEU A 1 90 ? -11.005 0.187 16.110 1.00 85.31 90 LEU A N 1
ATOM 681 C CA . LEU A 1 90 ? -11.532 -0.522 14.946 1.00 85.31 90 LEU A CA 1
ATOM 682 C C . LEU A 1 90 ? -12.253 -1.812 15.354 1.00 85.31 90 LEU A C 1
ATOM 684 O O . LEU A 1 90 ? -11.797 -2.574 16.211 1.00 85.31 90 LEU A O 1
ATOM 688 N N . THR A 1 91 ? -13.350 -2.101 14.664 1.00 87.75 91 THR A N 1
ATOM 689 C CA . THR A 1 91 ? -14.026 -3.389 14.785 1.00 87.75 91 THR A CA 1
ATOM 690 C C . THR A 1 91 ? -13.127 -4.519 14.279 1.00 87.75 91 THR A C 1
ATOM 692 O O . THR A 1 91 ? -12.253 -4.329 13.428 1.00 87.75 91 THR A O 1
ATOM 695 N N . GLN A 1 92 ? -13.387 -5.751 14.727 1.00 84.81 92 GLN A N 1
ATOM 696 C CA . GLN A 1 92 ? -12.657 -6.928 14.241 1.00 84.81 92 GLN A CA 1
ATOM 697 C C . GLN A 1 92 ? -12.710 -7.055 12.709 1.00 84.81 92 GLN A C 1
ATOM 699 O O . GLN A 1 92 ? -11.729 -7.454 12.084 1.00 84.81 92 GLN A O 1
ATOM 704 N N . LYS A 1 93 ? -13.841 -6.686 12.094 1.00 86.50 93 LYS A N 1
ATOM 705 C CA . LYS A 1 93 ? -14.004 -6.696 10.638 1.00 86.50 93 LYS A CA 1
ATOM 706 C C . LYS A 1 93 ? -13.049 -5.713 9.960 1.00 86.50 93 LYS A C 1
ATOM 708 O O . LYS A 1 93 ? -12.363 -6.097 9.021 1.00 86.50 93 LYS A O 1
ATOM 713 N N . GLU A 1 94 ? -12.972 -4.482 10.457 1.00 86.88 94 GLU A N 1
ATOM 714 C CA . GLU A 1 94 ? -12.080 -3.456 9.906 1.00 86.88 94 GLU A CA 1
ATOM 715 C C . GLU A 1 94 ? -10.606 -3.828 10.066 1.00 86.88 94 GLU A C 1
ATOM 717 O O . GLU A 1 94 ? -9.821 -3.629 9.142 1.00 86.88 94 GLU A O 1
ATOM 722 N N . ILE A 1 95 ? -10.236 -4.429 11.199 1.00 86.69 95 ILE A N 1
ATOM 723 C CA . ILE A 1 95 ? -8.881 -4.945 11.424 1.00 86.69 95 ILE A CA 1
ATOM 724 C C . ILE A 1 95 ? -8.540 -6.025 10.388 1.00 86.69 95 ILE A C 1
ATOM 726 O O . ILE A 1 95 ? -7.482 -5.975 9.760 1.00 86.69 95 ILE A O 1
ATOM 730 N N . VAL A 1 96 ? -9.440 -6.990 10.172 1.00 86.50 96 VAL A N 1
ATOM 731 C CA . VAL A 1 96 ? -9.247 -8.056 9.175 1.00 86.50 96 VAL A CA 1
ATOM 732 C C . VAL A 1 96 ? -9.139 -7.484 7.762 1.00 86.50 96 VAL A C 1
ATOM 734 O O . VAL A 1 96 ? -8.272 -7.911 6.997 1.00 86.50 96 VAL A O 1
ATOM 737 N N . ASP A 1 97 ? -9.977 -6.513 7.406 1.00 86.62 97 ASP A N 1
ATOM 738 C CA . ASP A 1 97 ? -9.931 -5.879 6.090 1.00 86.62 97 ASP A CA 1
ATOM 739 C C . ASP A 1 97 ? -8.627 -5.086 5.893 1.00 86.62 97 ASP A C 1
ATOM 741 O O . ASP A 1 97 ? -7.982 -5.224 4.851 1.00 86.62 97 ASP A O 1
ATOM 745 N N . ASN A 1 98 ? -8.149 -4.369 6.915 1.00 88.62 98 ASN A N 1
ATOM 746 C CA . ASN A 1 98 ? -6.841 -3.712 6.878 1.00 88.62 98 ASN A CA 1
ATOM 747 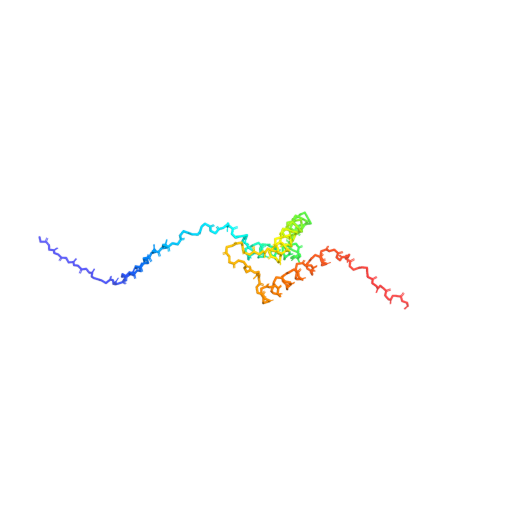C C . ASN A 1 98 ? -5.701 -4.728 6.702 1.00 88.62 98 ASN A C 1
ATOM 749 O O . ASN A 1 98 ? -4.823 -4.517 5.865 1.00 88.62 98 ASN A O 1
ATOM 753 N N . PHE A 1 99 ? -5.726 -5.858 7.419 1.00 88.50 99 PHE A N 1
ATOM 754 C CA . PHE A 1 99 ? -4.722 -6.914 7.252 1.00 88.50 99 PHE A CA 1
ATOM 755 C C . PHE A 1 99 ? -4.724 -7.522 5.848 1.00 88.50 99 PHE A C 1
ATOM 757 O O . PHE A 1 99 ? -3.653 -7.798 5.308 1.00 88.50 99 PHE A O 1
ATOM 764 N N . ARG A 1 100 ? -5.892 -7.696 5.218 1.00 90.62 100 ARG A N 1
ATOM 765 C CA . ARG A 1 100 ? -5.981 -8.159 3.822 1.00 90.62 100 ARG A CA 1
ATOM 766 C C . ARG A 1 100 ? -5.309 -7.182 2.864 1.00 90.62 100 ARG A C 1
ATOM 768 O O . ARG A 1 100 ? -4.556 -7.609 1.990 1.00 90.62 100 ARG A O 1
ATOM 775 N N . VAL A 1 101 ? -5.541 -5.882 3.048 1.00 91.50 101 VAL A N 1
ATOM 776 C CA . VAL A 1 101 ? -4.892 -4.843 2.237 1.00 91.50 101 VAL A CA 1
ATOM 777 C C . VAL A 1 101 ? -3.379 -4.859 2.458 1.00 91.50 101 VAL A C 1
ATOM 779 O O . VAL A 1 101 ? -2.628 -4.885 1.486 1.00 91.50 101 VAL A O 1
ATOM 782 N N . MET A 1 102 ? -2.915 -4.923 3.711 1.00 92.56 102 MET A N 1
ATOM 783 C CA . MET A 1 102 ? -1.485 -5.038 4.024 1.00 92.56 102 MET A CA 1
ATOM 784 C C . MET A 1 102 ? -0.860 -6.281 3.377 1.00 92.56 102 MET A C 1
ATOM 786 O O . MET A 1 102 ? 0.197 -6.178 2.760 1.00 92.56 102 MET A O 1
ATOM 790 N N . GLY A 1 103 ? -1.529 -7.435 3.448 1.00 91.50 103 GLY A N 1
ATOM 791 C CA . GLY A 1 103 ? -1.083 -8.669 2.801 1.00 91.50 103 GLY A CA 1
ATOM 792 C C . GLY A 1 103 ? -0.930 -8.514 1.288 1.00 91.50 103 GLY A C 1
ATOM 793 O O . GLY A 1 103 ? 0.096 -8.899 0.731 1.00 91.50 103 GLY A O 1
ATOM 794 N N . ARG A 1 104 ? -1.894 -7.865 0.624 1.00 92.62 104 ARG A N 1
ATOM 795 C CA . ARG A 1 104 ? -1.816 -7.595 -0.819 1.00 92.62 104 ARG A CA 1
ATOM 796 C C . ARG A 1 104 ? -0.671 -6.646 -1.182 1.00 92.62 104 ARG A C 1
ATOM 798 O O . ARG A 1 104 ? -0.012 -6.841 -2.200 1.00 92.62 104 ARG A O 1
ATOM 805 N N . LEU A 1 105 ? -0.417 -5.628 -0.362 1.00 93.56 105 LEU A N 1
ATOM 806 C CA . LEU A 1 105 ? 0.712 -4.711 -0.548 1.00 93.56 105 LEU A CA 1
ATOM 807 C C . LEU A 1 105 ? 2.060 -5.438 -0.408 1.00 93.56 105 LEU A C 1
ATOM 809 O O . LEU A 1 105 ? 2.969 -5.206 -1.205 1.00 93.56 105 LEU A O 1
ATOM 813 N N . LEU A 1 106 ? 2.171 -6.352 0.559 1.00 92.44 106 LEU A N 1
ATOM 814 C CA . LEU A 1 106 ? 3.358 -7.189 0.754 1.00 92.44 106 LEU A CA 1
ATOM 815 C C . LEU A 1 106 ? 3.568 -8.186 -0.393 1.00 92.44 106 LEU A C 1
ATOM 817 O O . LEU A 1 106 ? 4.702 -8.415 -0.800 1.00 92.44 106 LEU A O 1
ATOM 821 N N . GLU A 1 107 ? 2.496 -8.742 -0.955 1.00 90.31 107 GLU A N 1
ATOM 822 C CA . GLU A 1 107 ? 2.571 -9.596 -2.145 1.00 90.31 107 GLU A CA 1
ATOM 823 C C . GLU A 1 107 ? 3.134 -8.826 -3.351 1.00 90.31 107 GLU A C 1
ATOM 825 O O . GLU A 1 107 ? 4.044 -9.305 -4.025 1.00 90.31 107 GLU A O 1
ATOM 830 N N . MET A 1 108 ? 2.656 -7.599 -3.595 1.00 90.19 108 MET A N 1
ATOM 831 C CA . MET A 1 108 ? 3.182 -6.754 -4.676 1.00 90.19 108 MET A CA 1
ATOM 832 C C . MET A 1 108 ? 4.653 -6.371 -4.449 1.00 90.19 108 MET A C 1
ATOM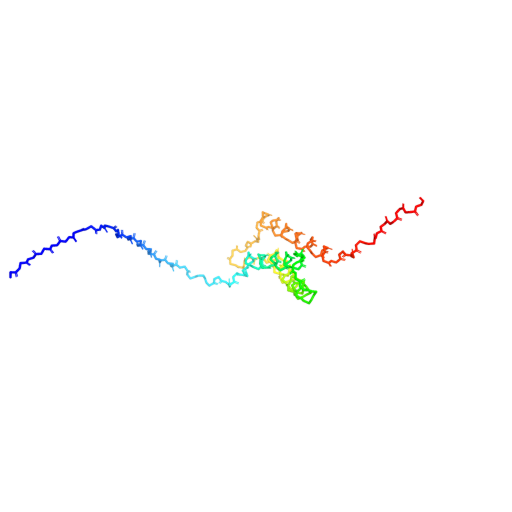 834 O O . MET A 1 108 ? 5.427 -6.352 -5.403 1.00 90.19 108 MET A O 1
ATOM 838 N N . LEU A 1 109 ? 5.059 -6.118 -3.199 1.00 89.88 109 LEU A N 1
ATOM 839 C CA . LEU A 1 109 ? 6.470 -5.933 -2.829 1.00 89.88 109 LEU A CA 1
ATOM 840 C C . LEU A 1 109 ? 7.314 -7.170 -3.136 1.00 89.88 109 LEU A C 1
ATOM 842 O O . LEU A 1 109 ? 8.401 -7.051 -3.697 1.00 89.88 109 LEU A O 1
ATOM 846 N N . ALA A 1 110 ? 6.820 -8.355 -2.777 1.00 87.81 110 ALA A N 1
ATOM 847 C CA . ALA A 1 110 ? 7.527 -9.603 -3.025 1.00 87.81 110 ALA A CA 1
ATOM 848 C C . ALA A 1 110 ? 7.761 -9.818 -4.526 1.00 87.81 110 ALA A C 1
ATOM 850 O O . ALA A 1 110 ? 8.864 -10.190 -4.910 1.00 87.81 110 ALA A O 1
ATOM 851 N N . ILE A 1 111 ? 6.768 -9.516 -5.370 1.00 87.00 111 ILE A N 1
ATOM 852 C CA . ILE A 1 111 ? 6.902 -9.593 -6.833 1.00 87.00 111 ILE A CA 1
ATOM 853 C C . ILE A 1 111 ? 7.974 -8.624 -7.350 1.00 87.00 111 ILE A C 1
ATOM 855 O O . ILE A 1 111 ? 8.763 -8.996 -8.212 1.00 87.00 111 ILE A O 1
ATOM 859 N N . GLU A 1 112 ? 8.060 -7.402 -6.816 1.00 81.62 112 GLU A N 1
ATOM 860 C CA . GLU A 1 112 ? 9.099 -6.452 -7.244 1.00 81.62 112 GLU A CA 1
ATOM 861 C C . GLU A 1 112 ? 10.518 -6.859 -6.842 1.00 81.62 112 GLU A C 1
ATOM 863 O O . GLU A 1 112 ? 11.480 -6.487 -7.518 1.00 81.62 112 GLU A O 1
ATOM 868 N N . HIS A 1 113 ? 10.648 -7.616 -5.753 1.00 79.62 113 HIS A N 1
ATOM 869 C CA . HIS A 1 113 ? 11.924 -8.098 -5.235 1.00 79.62 113 HIS A CA 1
ATOM 870 C C . HIS A 1 113 ? 12.266 -9.530 -5.654 1.00 79.62 113 HIS A C 1
ATOM 872 O O . HIS A 1 113 ? 13.362 -10.000 -5.334 1.00 79.62 113 HIS A O 1
ATOM 878 N N . GLN A 1 114 ? 11.382 -10.227 -6.373 1.00 72.38 114 GLN A N 1
ATOM 879 C CA . GLN A 1 114 ? 11.742 -11.493 -6.997 1.00 72.38 114 GLN A CA 1
ATOM 880 C C . GLN A 1 114 ? 12.868 -11.229 -7.995 1.00 72.38 114 GLN A C 1
ATOM 882 O O . GLN A 1 114 ? 12.736 -10.429 -8.925 1.00 72.38 114 GLN A O 1
ATOM 887 N N . ALA A 1 115 ? 14.002 -11.899 -7.784 1.00 58.09 115 ALA A N 1
ATOM 888 C CA . ALA A 1 115 ? 15.028 -11.967 -8.808 1.00 58.09 115 ALA A CA 1
ATOM 889 C C . ALA A 1 115 ? 14.368 -12.502 -10.092 1.00 58.09 115 ALA A C 1
ATOM 891 O O . ALA A 1 115 ? 13.577 -13.446 -9.990 1.00 58.09 115 ALA A O 1
ATOM 892 N N . PRO A 1 116 ? 14.653 -11.922 -11.277 1.00 59.09 116 PRO A N 1
ATOM 893 C CA . PRO A 1 116 ? 14.245 -12.538 -12.531 1.00 59.09 116 PRO A CA 1
ATOM 894 C C . PRO A 1 116 ? 14.791 -13.957 -12.486 1.00 59.09 116 PRO A C 1
ATOM 896 O O . PRO A 1 116 ? 15.989 -14.124 -12.269 1.00 59.09 116 PRO A O 1
ATOM 899 N N . GLU A 1 117 ? 13.876 -14.920 -12.525 1.00 55.00 117 GLU A N 1
ATOM 900 C CA . GLU A 1 117 ? 14.078 -16.317 -12.161 1.00 55.00 117 GLU A CA 1
ATOM 901 C C . GLU A 1 117 ? 15.529 -16.760 -12.378 1.00 55.00 117 GLU A C 1
ATOM 903 O O . GLU A 1 117 ? 16.022 -16.773 -13.508 1.00 55.00 117 GLU A O 1
ATOM 908 N N . ALA A 1 118 ? 16.226 -17.119 -11.291 1.00 48.22 118 ALA A N 1
ATOM 909 C CA . ALA A 1 118 ? 17.318 -18.065 -11.427 1.00 48.22 118 ALA A CA 1
ATOM 910 C C . ALA A 1 118 ? 16.674 -19.273 -12.100 1.00 48.22 118 ALA A C 1
ATOM 912 O O . ALA A 1 118 ? 15.877 -19.967 -11.470 1.00 48.22 118 ALA A O 1
ATOM 913 N N . GLN A 1 119 ? 16.906 -19.423 -13.405 1.00 44.75 119 GLN A N 1
ATOM 914 C CA . GLN A 1 119 ? 16.489 -20.594 -14.148 1.00 44.75 119 GLN A CA 1
ATOM 915 C C . GLN A 1 119 ? 17.050 -21.769 -13.357 1.00 44.75 119 GLN A C 1
ATOM 917 O O . GLN A 1 119 ? 18.265 -21.950 -13.288 1.00 44.75 119 GLN A O 1
ATOM 922 N N . TRP A 1 120 ? 16.182 -22.507 -12.668 1.00 50.72 120 TRP A N 1
ATOM 923 C CA . TRP A 1 120 ? 16.545 -23.802 -12.123 1.00 50.72 120 TRP A CA 1
ATOM 924 C C . TRP A 1 120 ? 16.666 -24.708 -13.339 1.00 50.72 120 TRP A C 1
ATOM 926 O O . TRP A 1 120 ? 15.722 -25.396 -13.721 1.00 50.72 120 TRP A O 1
ATOM 936 N N . ASP A 1 121 ? 17.806 -24.589 -14.011 1.00 43.56 121 ASP A N 1
ATOM 937 C CA . ASP A 1 121 ? 18.191 -25.431 -15.120 1.00 43.56 121 ASP A CA 1
ATOM 938 C C . ASP A 1 121 ? 18.407 -26.826 -14.530 1.00 43.56 121 ASP A C 1
ATOM 940 O O . ASP A 1 121 ? 19.455 -27.139 -13.967 1.00 43.56 121 ASP A O 1
ATOM 944 N N . TYR A 1 122 ? 17.368 -27.660 -14.578 1.00 44.34 122 TYR A N 1
ATOM 945 C CA . TYR A 1 122 ? 17.492 -29.102 -14.381 1.00 44.34 122 TYR A CA 1
ATOM 946 C C . TYR A 1 122 ? 18.126 -29.715 -15.639 1.00 44.34 122 TYR A C 1
ATOM 948 O O . TYR A 1 122 ? 17.560 -30.606 -16.267 1.00 44.34 122 TYR A O 1
ATOM 956 N N . ALA A 1 123 ? 19.299 -29.217 -16.025 1.00 43.16 123 ALA A N 1
ATOM 957 C CA . ALA A 1 123 ? 20.173 -29.871 -16.980 1.00 43.16 123 ALA A CA 1
ATOM 958 C C . ALA A 1 123 ? 21.095 -30.818 -16.197 1.00 43.16 123 ALA A C 1
ATOM 960 O O . ALA A 1 123 ? 22.230 -30.474 -15.863 1.00 43.16 123 ALA A O 1
ATOM 961 N N . TYR A 1 124 ? 20.561 -31.993 -15.857 1.00 41.38 124 TYR A N 1
ATOM 962 C CA . TYR A 1 124 ? 21.346 -33.198 -15.575 1.00 41.38 124 TYR A CA 1
ATOM 963 C C . TYR A 1 124 ? 21.195 -34.165 -16.745 1.00 41.38 124 TYR A C 1
ATOM 965 O O . TYR A 1 124 ? 20.041 -34.356 -17.193 1.00 41.38 124 TYR A O 1
#

Radius of gyration: 25.89 Å; chains: 1; bounding box: 71×75×59 Å

pLDDT: mean 74.27, std 20.07, range [35.28, 94.44]

Secondary structure (DSSP, 8-state):
--------------------------------HHHHHHHHHHHHHHHTSS-S-HHHHHHHHHHHHHHHHHHHHHHHHHHH-B-TTT-PBPPHHHHHHHHHHHHHHHHHHHHHHSPS--------

Foldseek 3Di:
DDDDDDDDDDDDDDDDDPPPPPDPDPDPPQDPLVVLLVLLVVLLCQLVVVPDDPVSSVVSVVSNVVSLVVNLVSLVVLQVDADPVVRHHDDPVSNVVSVVSNVVSVVSVVVVPDDPDPPPPPPD

Sequence (124 aa):
MKKSYKKQLLSALVLSGVIIFSGNGFAAPSFPMEAKLKQCEMAFKKAHSGKLTVAEAAKARIEHMKLVKELLENLNKRNADVDVSTGESLTQKEIVDNFRVMGRLLEMLAIEHQAPEAQWDYAY